Protein AF-A0A2P4QAD2-F1 (afdb_monomer_lite)

Sequence (172 aa):
MASQNNLGSMYRPPPCDVEKNYHGRIFCEVAYTEDLNFLHKKCTNWMLEGYVRYVLGIKIYEKRKGSINQTLTARLYSRVAAPPTGPAATAVTTLSGVFYQEWDFGTVQFGNNLPTGCNALNIIAYQVTIPVSEIFWDPPIGVSIGGYVEQSQAQLQLPPQILLSIYMISNK

Organism: Rhizophagus irregularis (strain DAOM 181602 / DAOM 197198 / MUCL 43194) (NCBI:txid747089)

pLDDT: mean 76.16, std 19.01, range [33.84, 96.88]

Secondary structure (DSSP, 8-state):
---------S-PPPPB-TT-PBPP-EEEEEESSS-HHHHHHHHHHHHHSTT--EEEEEEEPPPPTT-----EEEEEEEE-SSPPSSS-EEE-TTSTTEEEEEEE-SSB-TTT-PBPS--STT-GGGEEEEEHHHHHPPPPTTS-TT---------SSPPPEEEEE-------

Radius of gyration: 19.33 Å; chains: 1; bounding box: 54×48×51 Å

Structure (mmCIF, N/CA/C/O backbone):
data_AF-A0A2P4QAD2-F1
#
_entry.id   AF-A0A2P4QAD2-F1
#
loop_
_atom_site.group_PDB
_atom_site.id
_atom_site.type_symbol
_atom_site.label_atom_id
_atom_site.label_alt_id
_atom_site.label_comp_id
_atom_site.label_asym_id
_atom_site.label_entity_id
_atom_site.label_seq_id
_atom_site.pdbx_PDB_ins_code
_atom_site.Cartn_x
_atom_site.Cartn_y
_atom_site.Cartn_z
_atom_site.occupancy
_atom_site.B_iso_or_equiv
_atom_site.auth_seq_id
_atom_site.auth_comp_id
_atom_site.auth_asym_id
_atom_site.auth_atom_id
_atom_site.pdbx_PDB_model_num
ATOM 1 N N . MET A 1 1 ? 34.846 -34.940 -27.756 1.00 36.34 1 MET A N 1
ATOM 2 C CA . MET A 1 1 ? 35.044 -34.469 -26.369 1.00 36.34 1 MET A CA 1
ATOM 3 C C . MET A 1 1 ? 33.971 -33.440 -26.078 1.00 36.34 1 MET A C 1
ATOM 5 O O . MET A 1 1 ? 33.975 -32.390 -26.704 1.00 36.34 1 MET A O 1
ATOM 9 N N . ALA A 1 2 ? 33.007 -33.783 -25.226 1.00 35.81 2 ALA A N 1
ATOM 10 C CA . ALA A 1 2 ? 31.980 -32.853 -24.770 1.00 35.81 2 ALA A CA 1
ATOM 11 C C . ALA A 1 2 ? 32.582 -31.950 -23.682 1.00 35.81 2 ALA A C 1
ATOM 13 O O . ALA A 1 2 ? 33.112 -32.458 -22.695 1.00 35.81 2 ALA A O 1
ATOM 14 N N . SER A 1 3 ? 32.532 -30.632 -23.879 1.00 36.00 3 SER A N 1
ATOM 15 C CA . SER A 1 3 ? 33.033 -29.641 -22.924 1.00 36.00 3 SER A CA 1
ATOM 16 C C . SER A 1 3 ? 31.857 -28.924 -22.266 1.00 36.00 3 SER A C 1
ATOM 18 O O . SER A 1 3 ? 31.248 -28.037 -22.849 1.00 36.00 3 SER A O 1
ATOM 20 N N . GLN A 1 4 ? 31.562 -29.419 -21.068 1.00 38.62 4 GLN A N 1
ATOM 21 C CA . GLN A 1 4 ? 30.795 -28.903 -19.934 1.00 38.62 4 GLN A CA 1
ATOM 22 C C . GLN A 1 4 ? 29.844 -27.704 -20.114 1.00 38.62 4 GLN A C 1
ATOM 24 O O . GLN A 1 4 ? 30.240 -26.561 -20.330 1.00 38.62 4 GLN A O 1
ATOM 29 N N . ASN A 1 5 ? 28.571 -28.001 -19.843 1.00 40.22 5 ASN A N 1
ATOM 30 C CA . ASN A 1 5 ? 27.505 -27.071 -19.492 1.00 40.22 5 ASN A CA 1
ATOM 31 C C . ASN A 1 5 ? 27.884 -26.263 -18.239 1.00 40.22 5 ASN A C 1
ATOM 33 O O . ASN A 1 5 ? 27.855 -26.795 -17.130 1.00 40.22 5 ASN A O 1
ATOM 37 N N . ASN A 1 6 ? 28.179 -24.973 -18.395 1.00 36.38 6 ASN A N 1
ATOM 38 C CA . ASN A 1 6 ? 28.217 -24.036 -17.275 1.00 36.38 6 ASN A CA 1
ATOM 39 C C . ASN A 1 6 ? 26.799 -23.497 -17.038 1.00 36.38 6 ASN A C 1
ATOM 41 O O . ASN A 1 6 ? 26.410 -22.462 -17.573 1.00 36.38 6 ASN A O 1
ATOM 45 N N . LEU A 1 7 ? 26.014 -24.214 -16.231 1.00 38.81 7 LEU A N 1
ATOM 46 C CA . LEU A 1 7 ? 24.823 -23.665 -15.576 1.00 38.81 7 LEU A CA 1
ATOM 47 C C . LEU A 1 7 ? 25.292 -22.749 -14.436 1.00 38.81 7 LEU A C 1
ATOM 49 O O . LEU A 1 7 ? 25.212 -23.087 -13.257 1.00 38.81 7 LEU A O 1
ATOM 53 N N . GLY A 1 8 ? 25.854 -21.598 -14.804 1.00 35.66 8 GLY A N 1
ATOM 54 C CA . GLY A 1 8 ? 26.121 -20.515 -13.868 1.00 35.66 8 GLY A CA 1
ATOM 55 C C . GLY A 1 8 ? 24.794 -19.915 -13.416 1.00 35.66 8 GLY A C 1
ATOM 56 O O . GLY A 1 8 ? 24.016 -19.463 -14.249 1.00 35.66 8 GLY A O 1
ATOM 57 N N . SER A 1 9 ? 24.543 -19.970 -12.107 1.00 43.59 9 SER A N 1
ATOM 58 C CA . SER A 1 9 ? 23.444 -19.339 -11.364 1.00 43.59 9 SER A CA 1
ATOM 59 C C . SER A 1 9 ? 22.730 -18.209 -12.126 1.00 43.59 9 SER A C 1
ATOM 61 O O . SER A 1 9 ? 23.275 -17.120 -12.308 1.00 43.59 9 SER A O 1
ATOM 63 N N . MET A 1 10 ? 21.488 -18.473 -12.543 1.00 44.00 10 MET A N 1
ATOM 64 C CA . MET A 1 10 ? 20.565 -17.547 -13.213 1.00 44.00 10 MET A CA 1
ATOM 65 C C . MET A 1 10 ? 20.011 -16.491 -12.233 1.00 44.00 10 MET A C 1
ATOM 67 O O . MET A 1 10 ? 18.816 -16.230 -12.187 1.00 44.00 10 MET A O 1
ATOM 71 N N . TYR A 1 11 ? 20.868 -15.898 -11.407 1.00 43.19 11 TYR A N 1
ATOM 72 C CA . TYR A 1 11 ? 20.527 -14.769 -10.550 1.00 43.19 11 TYR A CA 1
ATOM 73 C C . TYR A 1 11 ? 21.516 -13.655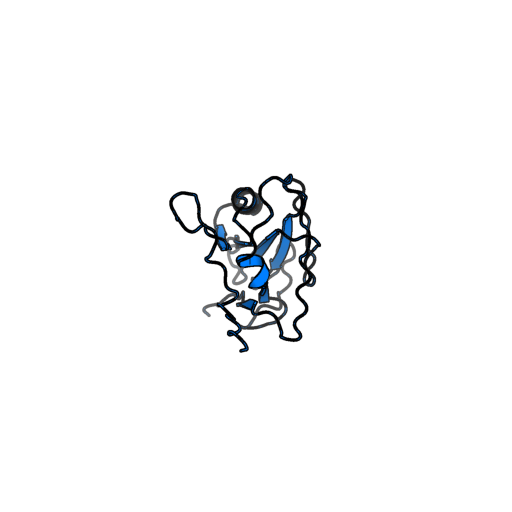 -10.856 1.00 43.19 11 TYR A C 1
ATOM 75 O O . TYR A 1 11 ? 22.648 -13.644 -10.370 1.00 43.19 11 TYR A O 1
ATOM 83 N N . ARG A 1 12 ? 21.104 -12.729 -11.727 1.00 50.19 12 ARG A N 1
ATOM 84 C CA . ARG A 1 12 ? 21.854 -11.494 -11.962 1.00 50.19 12 ARG A CA 1
ATOM 85 C C . ARG A 1 12 ? 21.967 -10.754 -10.618 1.00 50.19 12 ARG A C 1
ATOM 87 O O . ARG A 1 12 ? 20.980 -10.738 -9.878 1.00 50.19 12 ARG A O 1
ATOM 94 N N . PRO A 1 13 ? 23.127 -10.166 -10.276 1.00 56.78 13 PRO A N 1
ATOM 95 C CA . PRO A 1 13 ? 23.236 -9.323 -9.091 1.00 56.78 13 PRO A CA 1
ATOM 96 C C . PRO A 1 13 ? 22.132 -8.258 -9.095 1.00 56.78 13 PRO A C 1
ATOM 98 O O . PRO A 1 13 ? 21.794 -7.768 -10.179 1.00 56.78 13 PRO A O 1
ATOM 101 N N . PRO A 1 14 ? 21.560 -7.906 -7.927 1.00 57.94 14 PRO A N 1
ATOM 102 C CA . PRO A 1 14 ? 20.539 -6.879 -7.861 1.00 57.94 14 PRO A CA 1
ATOM 103 C C . PRO A 1 14 ? 21.072 -5.598 -8.504 1.00 57.94 14 PRO A C 1
ATOM 105 O O . PRO A 1 14 ? 22.250 -5.266 -8.325 1.00 57.94 14 PRO A O 1
ATOM 108 N N . PRO A 1 15 ? 20.243 -4.884 -9.271 1.00 63.50 15 PRO A N 1
ATOM 109 C CA . PRO A 1 15 ? 20.765 -3.829 -10.112 1.00 63.50 15 PRO A CA 1
ATOM 110 C C . PRO A 1 15 ? 21.241 -2.665 -9.255 1.00 63.50 15 PRO A C 1
ATOM 112 O O . PRO A 1 15 ? 20.573 -2.265 -8.291 1.00 63.50 15 PRO A O 1
ATOM 115 N N . CYS A 1 16 ? 22.414 -2.166 -9.613 1.00 61.81 16 CYS A N 1
ATOM 116 C CA . CYS A 1 16 ? 23.157 -1.145 -8.901 1.00 61.81 16 CYS A CA 1
ATOM 117 C C . CYS A 1 16 ? 23.519 -0.005 -9.850 1.00 61.81 16 CYS A C 1
ATOM 119 O O . CYS A 1 16 ? 23.506 -0.178 -11.073 1.00 61.81 16 CYS A O 1
ATOM 121 N N . ASP A 1 17 ? 23.826 1.155 -9.282 1.00 66.19 17 ASP A N 1
ATOM 122 C CA . ASP A 1 17 ? 24.370 2.265 -10.054 1.00 66.19 17 ASP A CA 1
ATOM 123 C C . ASP A 1 17 ? 25.806 1.968 -10.528 1.00 66.19 17 ASP A C 1
ATOM 125 O O . ASP A 1 17 ? 26.397 0.916 -10.260 1.00 66.19 17 ASP A O 1
ATOM 129 N N . VAL A 1 18 ? 26.386 2.923 -11.253 1.00 67.19 18 VAL A N 1
ATOM 130 C CA . VAL A 1 18 ? 27.760 2.834 -11.771 1.00 67.19 18 VAL A CA 1
ATOM 131 C C . VAL A 1 18 ? 28.820 2.690 -10.669 1.00 67.19 18 VAL A C 1
ATOM 133 O O . VAL A 1 18 ? 29.920 2.213 -10.942 1.00 67.19 18 VAL A O 1
ATOM 136 N N . GLU A 1 19 ? 28.485 3.048 -9.428 1.00 73.12 19 GLU A N 1
ATOM 137 C CA . GLU A 1 19 ? 29.341 2.949 -8.242 1.00 73.12 19 GLU A CA 1
ATOM 138 C C . GLU A 1 19 ? 29.107 1.651 -7.448 1.00 73.12 19 GLU A C 1
ATOM 140 O O . GLU A 1 19 ? 29.795 1.398 -6.460 1.00 73.12 19 GLU A O 1
ATOM 145 N N . LYS A 1 20 ? 28.208 0.777 -7.925 1.00 66.62 20 LYS A N 1
ATOM 146 C CA . LYS A 1 20 ? 27.778 -0.478 -7.287 1.00 66.62 20 LYS A CA 1
ATOM 147 C C . LYS A 1 20 ? 26.953 -0.290 -6.012 1.00 66.62 20 LYS A C 1
ATOM 149 O O . LYS A 1 20 ? 26.875 -1.210 -5.194 1.00 66.62 20 LYS A O 1
ATOM 154 N N . ASN A 1 21 ? 26.276 0.842 -5.855 1.00 70.00 21 ASN A N 1
ATOM 155 C CA . ASN A 1 21 ? 25.290 1.002 -4.795 1.00 70.00 21 ASN A CA 1
ATOM 156 C C . ASN A 1 21 ? 23.993 0.296 -5.200 1.00 70.00 21 ASN A C 1
ATOM 158 O O . ASN A 1 21 ? 23.406 0.571 -6.248 1.00 70.00 21 ASN A O 1
ATOM 162 N N . TYR A 1 22 ? 23.536 -0.643 -4.374 1.00 70.31 22 TYR A N 1
ATOM 163 C CA . TYR A 1 22 ? 22.284 -1.354 -4.618 1.00 70.31 22 TYR A CA 1
ATOM 164 C C . TYR A 1 22 ? 21.083 -0.426 -4.418 1.00 70.31 22 TYR A C 1
ATOM 166 O O . TYR A 1 22 ? 20.952 0.221 -3.379 1.00 70.31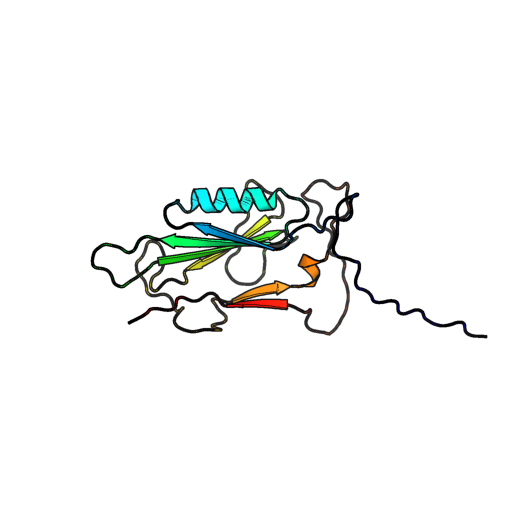 22 TYR A O 1
ATOM 174 N N . HIS A 1 23 ? 20.165 -0.405 -5.385 1.00 76.19 23 HIS A N 1
ATOM 175 C CA . HIS A 1 23 ? 18.939 0.383 -5.272 1.00 76.19 23 HIS A CA 1
ATOM 176 C C . HIS A 1 23 ? 17.859 -0.361 -4.484 1.00 76.19 23 HIS A C 1
ATOM 178 O O . HIS A 1 23 ? 17.588 -1.540 -4.735 1.00 76.19 23 HIS A O 1
ATOM 184 N N . GLY A 1 24 ? 17.180 0.360 -3.588 1.00 81.56 24 GLY A N 1
ATOM 185 C CA . GLY A 1 24 ? 15.957 -0.126 -2.956 1.00 81.56 24 GLY A CA 1
ATOM 186 C C . GLY A 1 24 ? 14.872 -0.414 -3.999 1.00 81.56 24 GLY A C 1
ATOM 187 O O . GLY A 1 24 ? 14.696 0.341 -4.955 1.00 81.56 24 GLY A O 1
ATOM 188 N N . ARG A 1 25 ? 14.149 -1.525 -3.824 1.00 84.69 25 ARG A N 1
ATOM 189 C CA . ARG A 1 25 ? 13.092 -1.982 -4.753 1.00 84.69 25 ARG A CA 1
ATOM 190 C C . ARG A 1 25 ? 11.700 -1.950 -4.148 1.00 84.69 25 ARG A C 1
ATOM 192 O O . ARG A 1 25 ? 10.720 -1.764 -4.869 1.00 84.69 25 ARG A O 1
ATOM 199 N N . ILE A 1 26 ? 11.638 -2.141 -2.835 1.00 89.69 26 ILE A N 1
ATOM 200 C CA . ILE A 1 26 ? 10.416 -2.163 -2.045 1.00 89.69 26 ILE A CA 1
ATOM 201 C C . ILE A 1 26 ? 10.573 -1.130 -0.940 1.00 89.69 26 ILE A C 1
ATOM 203 O O . ILE A 1 26 ? 11.548 -1.178 -0.191 1.00 89.69 26 ILE A O 1
ATOM 207 N N . PHE A 1 27 ? 9.608 -0.227 -0.838 1.00 93.00 27 PHE A N 1
ATOM 208 C CA . PHE A 1 27 ? 9.552 0.778 0.217 1.00 93.00 27 PHE A CA 1
ATOM 209 C C . PHE A 1 27 ? 8.256 0.643 1.008 1.00 93.00 27 PHE A C 1
ATOM 211 O O . PHE A 1 27 ? 7.254 0.133 0.508 1.00 93.00 27 PHE A O 1
ATOM 218 N N . CYS A 1 28 ? 8.280 1.110 2.251 1.00 94.94 28 CYS A N 1
ATOM 219 C CA . CYS A 1 28 ? 7.101 1.213 3.095 1.00 94.94 28 CYS A CA 1
ATOM 220 C C . CYS A 1 28 ? 7.007 2.645 3.616 1.00 94.94 28 CYS A C 1
ATOM 222 O O . CYS A 1 28 ? 7.978 3.171 4.154 1.00 94.94 28 CYS A O 1
ATOM 224 N N . GLU A 1 29 ? 5.847 3.265 3.448 1.00 96.88 29 GLU A N 1
ATOM 225 C CA . GLU A 1 29 ? 5.547 4.603 3.945 1.00 96.88 29 GLU A CA 1
ATOM 226 C C . GLU A 1 29 ? 4.365 4.519 4.897 1.00 96.88 29 GLU A C 1
ATOM 228 O O . GLU A 1 29 ? 3.374 3.847 4.615 1.00 96.88 29 GLU A O 1
ATOM 233 N N . VAL A 1 30 ? 4.450 5.226 6.019 1.00 95.25 30 VAL A N 1
ATOM 234 C CA . VAL A 1 30 ? 3.384 5.259 7.020 1.00 95.25 30 VAL A CA 1
ATOM 235 C C . VAL A 1 30 ? 2.990 6.708 7.265 1.00 95.25 30 VAL A C 1
ATOM 237 O O . VAL A 1 30 ? 3.848 7.554 7.500 1.00 95.25 30 VAL A O 1
ATOM 240 N N . ALA A 1 31 ? 1.690 6.989 7.216 1.00 95.06 31 ALA A N 1
ATOM 241 C CA . ALA A 1 31 ? 1.110 8.282 7.561 1.00 95.06 31 ALA A CA 1
ATOM 242 C C . ALA A 1 31 ? 0.140 8.111 8.731 1.00 95.06 31 ALA A C 1
ATOM 244 O O . ALA A 1 31 ? -0.719 7.226 8.702 1.00 95.06 31 ALA A O 1
ATOM 245 N N . TYR A 1 32 ? 0.242 8.972 9.744 1.00 91.06 32 TYR A N 1
ATOM 246 C CA . TYR A 1 32 ? -0.656 8.942 10.906 1.00 91.06 32 TYR A CA 1
ATOM 247 C C . TYR A 1 32 ? -1.451 10.234 11.037 1.00 91.06 32 TYR A C 1
ATOM 249 O O . TYR A 1 32 ? -2.680 10.200 11.036 1.00 91.06 32 TYR A O 1
ATOM 257 N N . THR A 1 33 ? -0.777 11.377 11.070 1.00 87.44 33 THR A N 1
ATOM 258 C CA . THR A 1 33 ? -1.432 12.689 11.153 1.00 87.44 33 THR A CA 1
ATOM 259 C C . THR A 1 33 ? -1.775 13.222 9.768 1.00 87.44 33 THR A C 1
ATOM 261 O O . THR A 1 33 ? -2.798 13.872 9.577 1.00 87.44 33 THR A O 1
ATOM 264 N N . GLU A 1 34 ? -0.958 12.894 8.773 1.00 92.94 34 GLU A N 1
ATOM 265 C CA . GLU A 1 34 ? -1.090 13.383 7.410 1.00 92.94 34 GLU A CA 1
ATOM 266 C C . GLU A 1 34 ? -2.232 12.690 6.674 1.00 92.94 34 GLU A C 1
ATOM 268 O O . GLU A 1 34 ? -2.525 11.519 6.914 1.00 92.94 34 GLU A O 1
ATOM 273 N N . ASP A 1 35 ? -2.890 13.393 5.757 1.00 91.69 35 ASP A N 1
ATOM 274 C CA . ASP A 1 35 ? -4.010 12.826 5.014 1.00 91.69 35 ASP A CA 1
ATOM 275 C C . ASP A 1 35 ? -3.581 11.754 3.988 1.00 91.69 35 ASP A C 1
ATOM 277 O O . ASP A 1 35 ? -2.402 11.518 3.701 1.00 91.69 35 ASP A O 1
ATOM 281 N N . LEU A 1 36 ? -4.577 11.073 3.418 1.00 92.62 36 LEU A N 1
ATOM 282 C CA . LEU A 1 36 ? -4.352 10.016 2.434 1.00 92.62 36 LEU A CA 1
ATOM 283 C C . LEU A 1 36 ? -3.731 10.546 1.126 1.00 92.62 36 LEU A C 1
ATOM 285 O O . LEU A 1 36 ? -3.020 9.807 0.446 1.00 92.62 36 LEU A O 1
ATOM 289 N N . ASN A 1 37 ? -3.954 11.819 0.782 1.00 94.31 37 ASN A N 1
ATOM 290 C CA . ASN A 1 37 ? -3.377 12.442 -0.411 1.00 94.31 37 ASN A CA 1
ATOM 291 C C . ASN A 1 37 ? -1.882 12.715 -0.231 1.00 94.31 37 ASN A C 1
ATOM 293 O O . ASN A 1 37 ? -1.111 12.567 -1.178 1.00 94.31 37 ASN A O 1
ATOM 297 N N . PHE A 1 38 ? -1.453 13.087 0.973 1.00 95.62 38 PHE A N 1
ATOM 298 C CA . PHE A 1 38 ? -0.048 13.237 1.322 1.00 95.62 38 PHE A CA 1
ATOM 299 C C . PHE A 1 38 ? 0.689 11.900 1.221 1.00 95.62 38 PHE A C 1
ATOM 301 O O . PHE A 1 38 ? 1.722 11.819 0.553 1.00 95.62 38 PHE A O 1
ATOM 308 N N . LEU A 1 39 ? 0.123 10.838 1.808 1.00 96.31 39 LEU A N 1
ATOM 309 C CA . LEU A 1 39 ? 0.671 9.488 1.676 1.00 96.31 39 LEU A CA 1
ATOM 310 C C . LEU A 1 39 ? 0.738 9.063 0.205 1.00 96.31 39 LEU A C 1
ATOM 312 O O . LEU A 1 39 ? 1.772 8.577 -0.246 1.00 96.31 39 LEU A O 1
ATOM 316 N N . HIS A 1 40 ? -0.334 9.300 -0.557 1.00 95.56 40 HIS A N 1
ATOM 317 C CA . HIS A 1 40 ? -0.365 9.015 -1.988 1.00 95.56 40 HIS A CA 1
ATOM 318 C C . HIS A 1 40 ? 0.778 9.710 -2.731 1.00 95.56 40 HIS A C 1
ATOM 320 O O . HIS A 1 40 ? 1.525 9.036 -3.433 1.00 95.56 40 HIS A O 1
ATOM 326 N N . LYS A 1 41 ? 0.982 11.016 -2.508 1.00 95.81 41 LYS A N 1
ATOM 327 C CA . LYS A 1 41 ? 2.078 11.781 -3.122 1.00 95.81 41 LYS A CA 1
ATOM 328 C C . LYS A 1 41 ? 3.453 11.207 -2.784 1.00 95.81 41 LYS A C 1
ATOM 330 O O . LYS A 1 41 ? 4.277 11.055 -3.681 1.00 95.81 41 LYS A O 1
ATOM 335 N N . LYS A 1 42 ? 3.705 10.859 -1.518 1.00 95.38 42 LYS A N 1
ATOM 336 C CA . LYS A 1 42 ? 4.965 10.216 -1.110 1.00 95.38 42 LYS A CA 1
ATOM 337 C C . LYS A 1 42 ? 5.189 8.900 -1.849 1.00 95.38 42 LYS A C 1
ATOM 339 O O . LYS A 1 42 ? 6.251 8.700 -2.432 1.00 95.38 42 LYS A O 1
ATOM 344 N N . CYS A 1 43 ? 4.183 8.029 -1.871 1.00 96.06 43 CYS A N 1
ATOM 345 C CA . CYS A 1 43 ? 4.294 6.751 -2.561 1.00 96.06 43 CYS A CA 1
ATOM 346 C C . CYS A 1 43 ? 4.500 6.933 -4.070 1.00 96.06 43 CYS A C 1
ATOM 348 O O . CYS A 1 43 ? 5.354 6.268 -4.645 1.00 96.06 43 CYS A O 1
ATOM 350 N N . THR A 1 44 ? 3.790 7.861 -4.718 1.00 94.44 44 THR A N 1
ATOM 351 C CA . THR A 1 44 ? 3.991 8.135 -6.148 1.00 94.44 44 THR A CA 1
ATOM 352 C C . THR A 1 44 ? 5.352 8.759 -6.442 1.00 94.44 44 THR A C 1
ATOM 354 O O . THR A 1 44 ? 5.918 8.472 -7.491 1.00 94.44 44 THR A O 1
ATOM 357 N N . ASN A 1 45 ? 5.908 9.558 -5.524 1.00 93.81 45 ASN A N 1
ATOM 358 C CA . ASN A 1 45 ? 7.257 10.101 -5.674 1.00 93.81 45 ASN A CA 1
ATOM 359 C C . ASN A 1 45 ? 8.303 8.986 -5.667 1.00 93.81 45 ASN A C 1
ATOM 361 O O . ASN A 1 45 ? 9.169 8.976 -6.530 1.00 93.81 45 ASN A O 1
ATOM 365 N N . TRP A 1 46 ? 8.176 7.997 -4.777 1.00 92.50 46 TRP A N 1
ATOM 366 C CA . TRP A 1 46 ? 9.019 6.801 -4.842 1.00 92.50 46 TRP A CA 1
ATOM 367 C C . TRP A 1 46 ? 8.865 6.058 -6.168 1.00 92.50 46 TRP A C 1
ATOM 369 O O . TRP A 1 46 ? 9.852 5.617 -6.741 1.00 92.50 46 TRP A O 1
ATOM 379 N N . MET A 1 47 ? 7.646 5.961 -6.701 1.00 88.12 47 MET A N 1
ATOM 380 C CA . MET A 1 47 ? 7.412 5.300 -7.988 1.00 88.12 47 MET A CA 1
ATOM 381 C C . MET A 1 47 ? 8.012 6.049 -9.190 1.00 88.12 47 MET A C 1
ATOM 383 O O . MET A 1 47 ? 8.094 5.447 -10.260 1.00 88.12 47 MET A O 1
ATOM 387 N N . LEU A 1 48 ? 8.437 7.315 -9.063 1.00 87.06 48 LEU A N 1
ATOM 388 C CA . LEU A 1 48 ? 9.197 8.010 -10.116 1.00 87.06 48 LEU A CA 1
ATOM 389 C C . LEU A 1 48 ? 10.602 7.426 -10.294 1.00 87.06 48 LEU A C 1
ATOM 391 O O . LEU A 1 48 ? 11.142 7.468 -11.399 1.00 87.06 48 LEU A O 1
ATOM 395 N N . GLU A 1 49 ? 11.167 6.844 -9.238 1.00 84.12 49 GLU A N 1
ATOM 396 C CA . GLU A 1 49 ? 12.468 6.195 -9.295 1.00 84.12 49 GLU A CA 1
ATOM 397 C C . GLU A 1 49 ? 12.378 4.923 -10.144 1.00 84.12 49 GLU A C 1
ATOM 399 O O . GLU A 1 49 ? 11.641 3.985 -9.829 1.00 84.12 49 GLU A O 1
ATOM 404 N N . GLY A 1 50 ? 13.159 4.855 -11.227 1.00 76.06 50 GLY A N 1
ATOM 405 C CA . GLY A 1 50 ? 13.089 3.754 -12.202 1.00 76.06 50 GLY A CA 1
ATOM 406 C C . GLY A 1 50 ? 13.402 2.369 -11.620 1.00 76.06 50 GLY A C 1
ATOM 407 O O . GLY A 1 50 ? 13.032 1.340 -12.197 1.00 76.06 50 GLY A O 1
ATOM 408 N N . TYR A 1 51 ? 14.052 2.336 -10.457 1.00 78.94 51 TYR A N 1
ATOM 409 C CA . TYR A 1 51 ? 14.413 1.114 -9.751 1.00 78.94 51 TYR A CA 1
ATOM 410 C C . TYR A 1 51 ? 13.342 0.641 -8.768 1.00 78.94 51 TYR A C 1
ATOM 412 O O . TYR A 1 51 ? 13.289 -0.554 -8.474 1.00 78.94 51 TYR A O 1
ATOM 420 N N . VAL A 1 52 ? 12.458 1.527 -8.305 1.00 85.56 52 VAL A N 1
ATOM 421 C CA . VAL A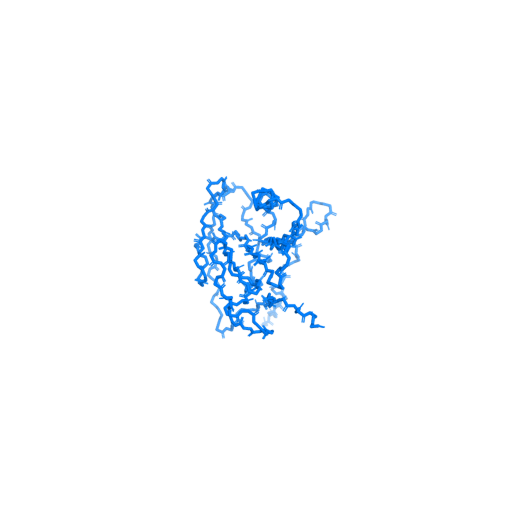 1 52 ? 11.382 1.167 -7.382 1.00 85.56 52 VAL A CA 1
ATOM 422 C C . VAL A 1 52 ? 10.337 0.334 -8.118 1.00 85.56 52 VAL A C 1
ATOM 424 O O . VAL A 1 52 ? 9.925 0.637 -9.241 1.00 85.56 52 VAL A O 1
ATOM 427 N N . ARG A 1 53 ? 9.930 -0.766 -7.485 1.00 87.06 53 ARG A N 1
ATOM 428 C CA . ARG A 1 53 ? 8.944 -1.709 -8.024 1.00 87.06 53 ARG A CA 1
ATOM 429 C C . ARG A 1 53 ? 7.663 -1.705 -7.219 1.00 87.06 53 ARG A C 1
ATOM 431 O O . ARG A 1 53 ? 6.589 -1.719 -7.814 1.00 87.06 53 ARG A O 1
ATOM 438 N N . TYR A 1 54 ? 7.795 -1.649 -5.896 1.00 91.12 54 TYR A N 1
ATOM 439 C CA . TYR A 1 54 ? 6.670 -1.691 -4.975 1.00 91.12 54 TYR A CA 1
ATOM 440 C C . TYR A 1 54 ? 6.815 -0.645 -3.874 1.00 91.12 54 TYR A C 1
ATOM 442 O O . TYR A 1 54 ? 7.899 -0.452 -3.321 1.00 91.12 54 TYR A O 1
ATOM 450 N N . VAL A 1 55 ? 5.707 -0.009 -3.505 1.00 95.06 55 VAL A N 1
ATOM 451 C CA . VAL A 1 55 ? 5.632 0.850 -2.319 1.00 95.06 55 VAL A CA 1
ATOM 452 C C . VAL A 1 55 ? 4.376 0.489 -1.544 1.00 95.06 55 VAL A C 1
ATOM 454 O O . VAL A 1 55 ? 3.272 0.603 -2.071 1.00 95.06 55 VAL A O 1
ATOM 457 N N . LEU A 1 56 ? 4.531 0.060 -0.296 1.00 95.75 56 LEU A N 1
ATOM 458 C CA . LEU A 1 56 ? 3.417 -0.166 0.617 1.00 95.75 56 LEU A CA 1
ATOM 459 C C . LEU A 1 56 ? 3.162 1.113 1.420 1.00 95.75 56 LEU A C 1
ATOM 461 O O . LEU A 1 56 ? 3.936 1.464 2.302 1.00 95.75 56 LEU A O 1
ATOM 465 N N . GLY A 1 57 ? 2.085 1.823 1.112 1.00 96.75 57 GLY A N 1
ATOM 466 C CA . GLY A 1 57 ? 1.610 2.954 1.900 1.00 96.75 57 GLY A CA 1
ATOM 467 C C . GLY A 1 57 ? 0.611 2.496 2.957 1.00 96.75 57 GLY A C 1
ATOM 468 O O . GLY A 1 57 ? -0.369 1.841 2.622 1.00 96.75 57 GLY A O 1
ATOM 469 N N . ILE A 1 58 ? 0.810 2.873 4.216 1.00 95.69 58 ILE A N 1
ATOM 470 C CA . ILE A 1 58 ? -0.108 2.593 5.322 1.00 95.69 58 ILE A CA 1
ATOM 471 C C . ILE A 1 58 ? -0.609 3.912 5.900 1.00 95.69 58 ILE A C 1
ATOM 473 O O . ILE A 1 58 ? 0.159 4.714 6.426 1.00 95.69 58 ILE A O 1
ATOM 477 N N . LYS A 1 59 ? -1.920 4.124 5.843 1.00 95.38 59 LYS A N 1
ATOM 478 C CA . LYS A 1 59 ? -2.600 5.227 6.508 1.00 95.38 59 LYS A CA 1
ATOM 479 C C . LYS A 1 59 ? -3.246 4.730 7.794 1.00 95.38 59 LYS A C 1
ATOM 481 O O . LYS A 1 59 ? -4.163 3.911 7.774 1.00 95.3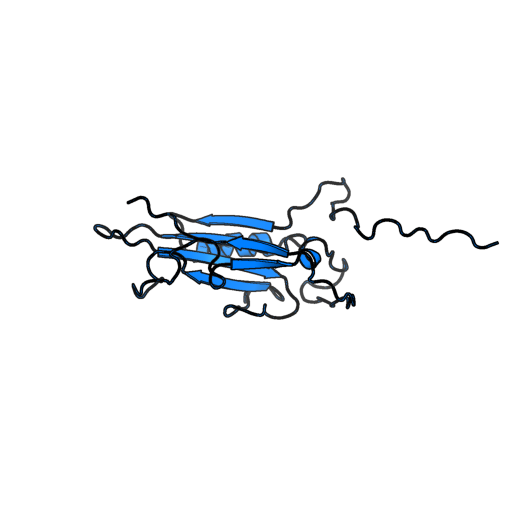8 59 LYS A O 1
ATOM 486 N N . ILE A 1 60 ? -2.795 5.280 8.912 1.00 93.31 60 ILE A N 1
ATOM 487 C CA . ILE A 1 60 ? -3.423 5.115 10.218 1.00 93.31 60 ILE A CA 1
ATOM 488 C C . ILE A 1 60 ? -4.266 6.366 10.460 1.00 93.31 60 ILE A C 1
ATOM 490 O O . ILE A 1 60 ? -3.755 7.485 10.404 1.00 93.31 60 ILE A O 1
ATOM 494 N N . TYR A 1 61 ? -5.566 6.195 10.685 1.00 91.06 61 TYR A N 1
ATOM 495 C CA . TYR A 1 61 ? -6.447 7.310 11.017 1.00 91.06 61 TYR A CA 1
ATOM 496 C C . TYR A 1 61 ? -6.498 7.506 12.528 1.00 91.06 61 TYR A C 1
ATOM 498 O O . TYR A 1 61 ? -6.397 6.547 13.303 1.00 91.06 61 TYR A O 1
ATOM 506 N N . GLU A 1 62 ? -6.687 8.754 12.947 1.00 88.31 62 GLU A N 1
ATOM 507 C CA . GLU A 1 62 ? -6.971 9.054 14.342 1.00 88.31 62 GLU A CA 1
ATOM 508 C C . GLU A 1 62 ? -8.227 8.304 14.793 1.00 88.31 62 GLU A C 1
ATOM 510 O O . GLU A 1 62 ? -9.233 8.214 14.078 1.00 88.31 62 GLU A O 1
ATOM 515 N N . LYS A 1 63 ? -8.173 7.757 16.008 1.00 84.12 63 LYS A N 1
ATOM 516 C CA . LYS A 1 63 ? -9.357 7.162 16.621 1.00 84.12 63 LYS A CA 1
ATOM 517 C C . LYS A 1 63 ? -10.371 8.266 16.884 1.00 84.12 63 LYS A C 1
ATOM 519 O O . LYS A 1 63 ? -10.044 9.302 17.462 1.00 84.12 63 LYS A O 1
ATOM 524 N N . ARG A 1 64 ? -11.628 8.029 16.513 1.00 77.81 64 ARG A N 1
ATOM 525 C CA . ARG A 1 64 ? -12.704 8.952 16.883 1.00 77.81 64 ARG A CA 1
ATOM 526 C C . ARG A 1 64 ? -12.849 8.979 18.399 1.00 77.81 64 ARG A C 1
ATOM 528 O O . ARG A 1 64 ? -12.761 7.944 19.061 1.00 77.81 64 ARG A O 1
ATOM 535 N N . LYS A 1 65 ? -13.109 10.163 18.950 1.00 79.38 65 LYS A N 1
ATOM 536 C CA . LYS A 1 65 ? -13.308 10.341 20.390 1.00 79.38 65 LYS A CA 1
ATOM 537 C C . LYS A 1 65 ? -14.426 9.416 20.888 1.00 79.38 65 LYS A C 1
ATOM 539 O O . LYS A 1 65 ? -15.531 9.447 20.358 1.00 79.38 65 LYS A O 1
ATOM 544 N N . GLY A 1 66 ? -14.122 8.592 21.892 1.00 78.94 66 GLY A N 1
ATOM 545 C CA . GLY A 1 66 ? -15.068 7.631 22.473 1.00 78.94 66 GLY A CA 1
ATOM 546 C C . GLY A 1 66 ? -15.295 6.354 21.653 1.00 78.94 66 GLY A C 1
ATOM 547 O O . GLY A 1 66 ? -16.136 5.546 22.028 1.00 78.94 66 GLY A O 1
ATOM 548 N N . SER A 1 67 ? -14.560 6.148 20.556 1.00 81.88 67 SER A N 1
ATOM 549 C CA . SER A 1 67 ? -14.632 4.932 19.744 1.00 81.88 67 SER A CA 1
ATOM 550 C C . SER A 1 67 ? -13.469 3.997 20.059 1.00 81.88 67 SER A C 1
ATOM 552 O O . SER A 1 67 ? -12.309 4.409 20.044 1.00 81.88 67 SER A O 1
ATOM 554 N N . ILE A 1 68 ? -13.772 2.714 20.260 1.00 80.62 68 ILE A N 1
ATOM 555 C CA . ILE A 1 68 ? -12.755 1.651 20.251 1.00 80.62 68 ILE A CA 1
ATOM 556 C C . ILE A 1 68 ? -12.331 1.286 18.823 1.00 80.62 68 ILE A C 1
ATOM 558 O O . ILE A 1 68 ? -11.241 0.754 18.621 1.00 80.62 68 ILE A O 1
ATOM 562 N N . ASN A 1 69 ? -13.170 1.615 17.835 1.00 85.38 69 ASN A N 1
ATOM 563 C CA . ASN A 1 69 ? -12.899 1.333 16.436 1.00 85.38 69 ASN A CA 1
ATOM 564 C C . ASN A 1 69 ? -11.818 2.265 15.895 1.00 85.38 69 ASN A C 1
ATOM 566 O O . ASN A 1 69 ? -11.855 3.482 16.106 1.00 85.38 69 ASN A O 1
ATOM 570 N N . GLN A 1 70 ? -10.907 1.676 15.137 1.00 87.38 70 GLN A N 1
ATOM 571 C CA . GLN A 1 70 ? -9.848 2.338 14.401 1.00 87.38 70 GLN A CA 1
ATOM 572 C C . GLN A 1 70 ? -9.958 1.981 12.917 1.00 87.38 70 GLN A C 1
ATOM 574 O O . GLN A 1 70 ? -10.153 0.815 12.563 1.00 87.38 70 GLN A O 1
ATOM 579 N N . THR A 1 71 ? -9.825 2.987 12.059 1.00 90.81 71 THR A N 1
ATOM 580 C CA . THR A 1 71 ? -9.711 2.813 10.609 1.00 90.81 71 THR A CA 1
ATOM 581 C C . THR A 1 71 ? -8.234 2.810 10.242 1.00 90.81 71 THR A C 1
ATOM 583 O O . THR A 1 71 ? -7.466 3.647 10.726 1.00 90.81 71 THR A O 1
ATOM 586 N N . LEU A 1 72 ? -7.829 1.855 9.412 1.00 92.75 72 LEU A N 1
ATOM 587 C CA . LEU A 1 72 ? -6.511 1.807 8.796 1.00 92.75 72 LEU A CA 1
ATOM 588 C C . LEU A 1 72 ? -6.696 1.385 7.344 1.00 92.75 72 LEU A C 1
ATOM 590 O O . LEU A 1 72 ? -7.480 0.471 7.075 1.00 92.75 72 LEU A O 1
ATOM 594 N N . THR A 1 73 ? -5.946 2.019 6.453 1.00 93.62 73 THR A N 1
ATOM 595 C CA . THR A 1 73 ? -5.977 1.742 5.017 1.00 93.62 73 THR A CA 1
ATOM 596 C C . THR A 1 73 ? -4.561 1.465 4.534 1.00 93.62 73 THR A C 1
ATOM 598 O O . THR A 1 73 ? -3.631 2.187 4.886 1.00 93.62 73 THR A O 1
ATOM 601 N N . ALA A 1 74 ? -4.376 0.419 3.740 1.00 94.44 74 ALA A N 1
ATOM 602 C CA . ALA A 1 74 ? -3.125 0.117 3.061 1.00 94.44 74 ALA A CA 1
ATOM 603 C C . ALA A 1 74 ? -3.297 0.294 1.554 1.00 94.44 74 ALA A C 1
ATOM 605 O O . ALA A 1 74 ? -4.334 -0.065 1.004 1.00 94.44 74 ALA A O 1
ATOM 606 N N . ARG A 1 75 ? -2.267 0.811 0.887 1.00 94.81 75 ARG A N 1
ATOM 607 C CA . ARG A 1 75 ? -2.164 0.882 -0.569 1.00 94.81 75 ARG A CA 1
ATOM 608 C C . ARG A 1 75 ? -0.854 0.270 -1.025 1.00 94.81 75 ARG A C 1
ATOM 610 O O . ARG A 1 75 ? 0.204 0.733 -0.611 1.00 94.81 75 ARG A O 1
ATOM 617 N N . LEU A 1 76 ? -0.912 -0.724 -1.901 1.00 94.25 76 LEU A N 1
ATOM 618 C CA . LEU A 1 76 ? 0.276 -1.247 -2.569 1.00 94.25 76 LEU A CA 1
ATOM 619 C C . LEU A 1 76 ? 0.375 -0.614 -3.946 1.00 94.25 76 LEU A C 1
ATOM 621 O O . LEU A 1 76 ? -0.420 -0.943 -4.819 1.00 94.25 76 LEU A O 1
ATOM 625 N N . TYR A 1 77 ? 1.357 0.254 -4.138 1.00 93.94 77 TYR A N 1
ATOM 626 C CA . TYR A 1 77 ? 1.717 0.781 -5.446 1.00 93.94 77 TYR A CA 1
ATOM 627 C C . TYR A 1 77 ? 2.668 -0.198 -6.113 1.00 93.94 77 TYR A C 1
ATOM 629 O O . TYR A 1 77 ? 3.615 -0.666 -5.482 1.00 93.94 77 TYR A O 1
ATOM 637 N N . SER A 1 78 ? 2.415 -0.504 -7.377 1.00 90.44 78 SER A N 1
ATOM 638 C CA . SER A 1 78 ? 3.217 -1.432 -8.162 1.00 90.44 78 SER A CA 1
ATOM 639 C C . SER A 1 78 ? 3.373 -0.921 -9.583 1.00 90.44 78 SER A C 1
ATOM 641 O O . SER A 1 78 ? 2.488 -0.246 -10.120 1.00 90.44 78 SER A O 1
ATOM 643 N N . ARG A 1 79 ? 4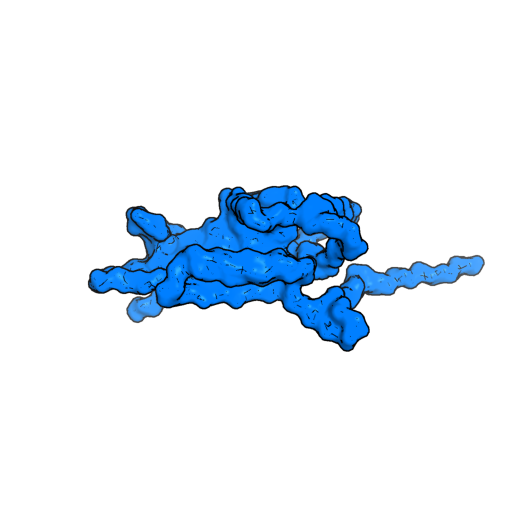.523 -1.222 -10.180 1.00 83.00 79 ARG A N 1
ATOM 644 C CA . ARG A 1 79 ? 4.800 -0.923 -11.579 1.00 83.00 79 ARG A CA 1
ATOM 645 C C . ARG A 1 79 ? 4.693 -2.213 -12.382 1.00 83.00 79 ARG A C 1
ATOM 647 O O . ARG A 1 79 ? 5.553 -3.074 -12.248 1.00 83.00 79 ARG A O 1
ATOM 654 N N . VAL A 1 80 ? 3.625 -2.349 -13.161 1.00 73.88 80 VAL A N 1
ATOM 655 C CA . VAL A 1 80 ? 3.250 -3.598 -13.843 1.00 73.88 80 VAL A CA 1
ATOM 656 C C . VAL A 1 80 ? 2.666 -3.305 -15.227 1.00 73.88 80 VAL A C 1
ATOM 658 O O . VAL A 1 80 ? 2.067 -2.251 -15.445 1.00 73.88 80 VAL A O 1
ATOM 661 N N . ALA A 1 81 ? 2.840 -4.238 -16.168 1.00 63.69 81 ALA A N 1
ATOM 662 C CA . ALA A 1 81 ? 2.373 -4.097 -17.552 1.00 63.69 81 ALA A CA 1
ATOM 663 C C . ALA A 1 81 ? 0.838 -4.117 -17.679 1.00 63.69 81 ALA A C 1
ATOM 665 O O . ALA A 1 81 ? 0.273 -3.493 -18.576 1.00 63.69 81 ALA A O 1
ATOM 666 N N . ALA A 1 82 ? 0.168 -4.810 -16.758 1.00 64.88 82 ALA A N 1
ATOM 667 C CA . ALA A 1 82 ? -1.280 -4.922 -16.677 1.00 64.88 82 ALA A CA 1
ATOM 668 C C . ALA A 1 82 ? -1.740 -4.761 -15.219 1.00 64.88 82 ALA A C 1
ATOM 670 O O . ALA A 1 82 ? -0.958 -5.039 -14.307 1.00 64.88 82 ALA A O 1
ATOM 671 N N . PRO A 1 83 ? -2.991 -4.330 -14.971 1.00 68.88 83 PRO A N 1
ATOM 672 C CA . PRO A 1 83 ? -3.524 -4.224 -13.618 1.00 68.88 83 PRO A CA 1
ATOM 673 C C . PRO A 1 83 ? -3.367 -5.555 -12.858 1.00 68.88 83 PRO A C 1
ATOM 675 O O . PRO A 1 83 ? -3.730 -6.598 -13.408 1.00 68.88 83 PRO A O 1
ATOM 678 N N . PRO A 1 84 ? -2.858 -5.549 -11.611 1.00 70.75 84 PRO A N 1
ATOM 679 C CA . PRO A 1 84 ? -2.712 -6.769 -10.828 1.00 70.75 84 PRO A CA 1
ATOM 680 C C . PRO A 1 84 ? -4.046 -7.507 -10.672 1.00 70.75 84 PRO A C 1
ATOM 682 O O . PRO A 1 84 ? -5.076 -6.901 -10.370 1.00 70.75 84 PRO A O 1
ATOM 685 N N . THR A 1 85 ? -4.026 -8.829 -10.828 1.00 63.88 85 THR A N 1
ATOM 686 C CA . THR A 1 85 ? -5.167 -9.691 -10.496 1.00 63.88 85 THR A CA 1
ATOM 687 C C . THR A 1 85 ? -5.367 -9.739 -8.981 1.00 63.88 85 THR A C 1
ATOM 689 O O . THR A 1 85 ? -4.412 -9.980 -8.245 1.00 63.88 85 THR A O 1
ATOM 692 N N . GLY A 1 86 ? -6.597 -9.534 -8.501 1.00 64.69 86 GLY A N 1
ATOM 693 C CA . GLY A 1 86 ? -6.920 -9.526 -7.070 1.00 64.69 86 GLY A CA 1
ATOM 694 C C . GLY A 1 86 ? -7.862 -8.373 -6.702 1.00 64.69 86 GLY A C 1
ATOM 695 O O . GLY A 1 86 ? -8.787 -8.099 -7.470 1.00 64.69 86 GLY A O 1
ATOM 696 N N . PRO A 1 87 ? -7.660 -7.700 -5.549 1.00 65.88 87 PRO A N 1
ATOM 697 C CA . PRO A 1 87 ? -8.385 -6.478 -5.201 1.00 65.88 87 PRO A CA 1
ATOM 698 C C . PRO A 1 87 ? -8.343 -5.463 -6.341 1.00 65.88 87 PRO A C 1
ATOM 700 O O . PRO A 1 87 ? -7.333 -5.378 -7.047 1.00 65.88 87 PRO A O 1
ATOM 703 N N . ALA A 1 88 ? -9.431 -4.703 -6.504 1.00 75.56 88 ALA A N 1
ATOM 704 C CA . ALA A 1 88 ? -9.573 -3.731 -7.581 1.00 75.56 88 ALA A CA 1
ATOM 705 C C . ALA A 1 88 ? -8.350 -2.803 -7.633 1.00 75.56 88 ALA A C 1
ATOM 707 O O . ALA A 1 88 ? -8.080 -2.044 -6.701 1.00 75.56 88 ALA A O 1
ATOM 708 N N . ALA A 1 89 ? -7.597 -2.899 -8.726 1.00 86.19 89 ALA A N 1
ATOM 709 C CA . ALA A 1 89 ? -6.434 -2.068 -8.964 1.00 86.19 89 ALA A CA 1
ATOM 710 C C . ALA A 1 89 ? -6.852 -0.770 -9.657 1.00 86.19 89 ALA A C 1
ATOM 712 O O . ALA A 1 89 ? -7.587 -0.782 -10.644 1.00 86.19 89 ALA A O 1
ATOM 713 N N . THR A 1 90 ? -6.351 0.354 -9.158 1.00 91.38 90 THR A N 1
ATOM 714 C CA . THR A 1 90 ? -6.608 1.683 -9.715 1.00 91.38 90 THR A CA 1
ATOM 715 C C . THR A 1 90 ? -5.341 2.222 -10.364 1.00 91.38 90 THR A C 1
ATOM 717 O O . THR A 1 90 ? -4.272 2.212 -9.753 1.00 91.38 90 THR A O 1
ATOM 720 N N . ALA A 1 91 ? -5.448 2.698 -11.604 1.00 90.06 91 ALA A N 1
ATOM 721 C CA . ALA A 1 91 ? -4.334 3.341 -12.295 1.00 90.06 91 ALA A CA 1
ATOM 722 C C . ALA A 1 91 ? -3.965 4.669 -11.619 1.00 90.06 91 ALA A C 1
ATOM 724 O O . ALA A 1 91 ? -4.837 5.474 -11.280 1.00 90.06 91 ALA A O 1
ATOM 725 N N . VAL A 1 92 ? -2.667 4.927 -11.460 1.00 90.88 92 VAL A N 1
ATOM 726 C CA . VAL A 1 92 ? -2.173 6.240 -11.040 1.00 90.88 92 VAL A CA 1
ATOM 727 C C . VAL A 1 92 ? -2.148 7.147 -12.266 1.00 90.88 92 VAL A C 1
ATOM 729 O O . VAL A 1 92 ? -1.317 6.992 -13.153 1.00 90.88 92 VAL A O 1
ATOM 732 N N . THR A 1 93 ? -3.056 8.117 -12.324 1.00 87.94 93 THR A N 1
ATOM 733 C CA . THR A 1 93 ? -3.257 8.966 -13.514 1.00 87.94 93 THR A CA 1
ATOM 734 C C . THR A 1 93 ? -2.033 9.793 -13.908 1.00 87.94 93 THR A C 1
ATOM 736 O O . THR A 1 93 ? -1.895 10.168 -15.069 1.00 87.94 93 THR A O 1
ATOM 739 N N . THR A 1 94 ? -1.133 10.070 -12.964 1.00 86.69 94 THR A N 1
ATOM 740 C CA . THR A 1 94 ? 0.098 10.835 -13.194 1.00 86.69 94 THR A CA 1
ATOM 741 C C . THR A 1 94 ? 1.281 9.973 -13.639 1.00 86.69 94 THR A C 1
ATOM 743 O O . THR A 1 94 ? 2.291 10.527 -14.068 1.00 86.69 94 THR A O 1
ATOM 746 N N . LEU A 1 95 ? 1.183 8.639 -13.551 1.00 85.69 95 LEU A N 1
ATOM 747 C CA . LEU A 1 95 ? 2.284 7.708 -13.804 1.00 85.69 95 LEU A CA 1
ATOM 748 C C . LEU A 1 95 ? 1.819 6.526 -14.661 1.00 85.69 95 LEU A C 1
ATOM 750 O O . LEU A 1 95 ? 1.139 5.617 -14.188 1.00 85.69 95 LEU A O 1
ATOM 754 N N . SER A 1 96 ? 2.247 6.501 -15.924 1.00 83.31 96 SER A N 1
ATOM 755 C CA . SER A 1 96 ? 1.960 5.376 -16.820 1.00 83.31 96 SER A CA 1
ATOM 756 C C . SER A 1 96 ? 2.564 4.066 -16.295 1.00 83.31 96 SER A C 1
ATOM 758 O O . SER A 1 96 ? 3.699 4.044 -15.807 1.00 83.31 96 SER A O 1
ATOM 760 N N . GLY A 1 97 ? 1.793 2.978 -16.391 1.00 82.75 97 GLY A N 1
ATOM 761 C CA . GLY A 1 97 ? 2.194 1.640 -15.941 1.00 82.75 97 GLY A CA 1
ATOM 762 C C . GLY A 1 97 ? 2.276 1.469 -14.420 1.00 82.75 97 GLY A C 1
ATOM 763 O O . GLY A 1 97 ? 2.869 0.499 -13.954 1.00 82.75 97 GLY A O 1
ATOM 764 N N . VAL A 1 98 ? 1.729 2.407 -13.637 1.00 88.81 98 VAL A N 1
ATOM 765 C CA . VAL A 1 98 ? 1.664 2.307 -12.174 1.00 88.81 98 VAL A CA 1
ATOM 766 C C . VAL A 1 98 ? 0.218 2.145 -11.727 1.00 88.81 98 VAL A C 1
ATOM 768 O O . VAL A 1 98 ? -0.658 2.937 -12.077 1.00 88.81 98 VAL A O 1
ATOM 771 N N . PHE A 1 99 ? -0.015 1.135 -10.897 1.00 91.31 99 PHE A N 1
ATOM 772 C CA . PHE A 1 99 ? -1.314 0.831 -10.310 1.00 91.31 99 PHE A CA 1
ATOM 773 C C . PHE A 1 99 ? -1.191 0.746 -8.798 1.00 91.31 99 PHE A C 1
ATOM 775 O O . PHE A 1 99 ? -0.121 0.424 -8.276 1.00 91.31 99 PHE A O 1
ATOM 782 N N . TYR A 1 100 ? -2.292 0.990 -8.092 1.00 93.06 100 TYR A N 1
ATOM 783 C CA . TYR A 1 100 ? -2.383 0.650 -6.682 1.00 93.06 100 TYR A CA 1
ATOM 784 C C . TYR A 1 100 ? -3.602 -0.202 -6.359 1.00 93.06 100 TYR A C 1
ATOM 786 O O . TYR A 1 100 ? -4.679 -0.012 -6.920 1.00 93.06 100 TYR A O 1
ATOM 794 N N . GLN A 1 101 ? -3.413 -1.131 -5.432 1.00 93.00 101 GLN A N 1
ATOM 795 C CA . GLN A 1 101 ? -4.479 -1.887 -4.777 1.00 93.00 101 GLN A CA 1
ATOM 796 C C . GLN A 1 101 ? -4.671 -1.339 -3.366 1.00 93.00 101 GLN A C 1
ATOM 798 O O . GLN A 1 101 ? -3.700 -0.888 -2.757 1.00 93.00 101 GLN A O 1
ATOM 803 N N . GLU A 1 102 ? -5.902 -1.356 -2.860 1.00 92.31 102 GLU A N 1
ATOM 804 C CA . GLU A 1 102 ? -6.259 -0.770 -1.566 1.00 92.31 102 GLU A CA 1
ATOM 805 C C . GLU A 1 102 ? -6.965 -1.782 -0.658 1.00 92.31 102 GLU A C 1
ATOM 807 O O . GLU A 1 102 ? -7.784 -2.580 -1.115 1.00 92.31 102 GLU A O 1
ATOM 812 N N . TRP A 1 103 ? -6.659 -1.715 0.638 1.00 92.56 103 TRP A N 1
ATOM 813 C CA . TRP A 1 103 ? -7.278 -2.522 1.683 1.00 92.56 103 TRP A CA 1
ATOM 814 C C . TRP A 1 103 ? -7.625 -1.670 2.893 1.00 92.56 103 TRP A C 1
ATOM 816 O O . TRP A 1 103 ? -6.744 -1.033 3.469 1.00 92.56 103 TRP A O 1
ATOM 826 N N . ASP A 1 104 ? -8.863 -1.767 3.364 1.00 92.25 104 ASP A N 1
ATOM 827 C CA . ASP A 1 104 ? -9.230 -1.320 4.703 1.00 92.25 104 ASP A CA 1
ATOM 828 C C . ASP A 1 104 ? -9.062 -2.472 5.693 1.00 92.25 104 ASP A C 1
ATOM 830 O O . ASP A 1 104 ? -9.833 -3.434 5.690 1.00 92.25 104 ASP A O 1
ATOM 834 N N . PHE A 1 105 ? -8.044 -2.373 6.545 1.00 91.62 105 PHE A N 1
ATOM 835 C CA . PHE A 1 105 ? -7.648 -3.421 7.496 1.00 91.62 105 PHE A CA 1
ATOM 836 C C . PHE A 1 105 ? -7.779 -2.977 8.964 1.00 91.62 105 PHE A C 1
ATOM 838 O O . PHE A 1 105 ? -7.344 -3.665 9.889 1.00 91.62 105 PHE A O 1
ATOM 845 N N . GLY A 1 106 ? -8.389 -1.809 9.189 1.00 90.31 106 GLY A N 1
ATOM 846 C CA . GLY A 1 106 ? -8.828 -1.381 10.513 1.00 90.31 106 GLY A CA 1
ATOM 847 C C . GLY A 1 106 ? -9.969 -2.244 11.057 1.00 90.31 106 GLY A C 1
ATOM 848 O O . GLY A 1 106 ? -10.472 -3.118 10.372 1.00 90.31 106 GLY A O 1
ATOM 849 N N . THR A 1 107 ? -10.464 -1.972 12.263 1.00 89.56 107 THR A N 1
ATOM 850 C CA . THR A 1 107 ? -11.698 -2.617 12.768 1.00 89.56 107 THR A CA 1
ATOM 851 C C . THR A 1 107 ? -12.930 -2.253 11.939 1.00 89.56 107 THR A C 1
ATOM 853 O O . THR A 1 107 ? -13.884 -3.023 11.883 1.00 89.56 107 THR A O 1
ATOM 856 N N . VAL A 1 108 ? -12.915 -1.078 11.301 1.00 90.44 108 VAL A N 1
ATOM 857 C CA . VAL A 1 108 ? -13.993 -0.580 10.443 1.00 90.44 108 VAL A CA 1
ATOM 858 C C . VAL A 1 108 ? -13.424 0.021 9.161 1.00 90.44 108 VAL A C 1
ATOM 860 O O . VAL A 1 108 ? -12.315 0.563 9.163 1.00 90.44 108 VAL A O 1
ATOM 863 N N . GLN A 1 109 ? -14.203 -0.070 8.088 1.00 90.19 109 GLN A N 1
ATOM 864 C CA . GLN A 1 109 ? -13.917 0.501 6.778 1.00 90.19 109 GLN A CA 1
ATOM 865 C C . GLN A 1 109 ? -13.873 2.031 6.832 1.00 90.19 109 GLN A C 1
ATOM 867 O O . GLN A 1 109 ? -14.516 2.678 7.675 1.00 90.19 109 GLN A O 1
ATOM 872 N N . PHE A 1 110 ? -13.118 2.619 5.912 1.00 87.50 110 PHE A N 1
ATOM 873 C CA . PHE A 1 110 ? -13.064 4.057 5.740 1.00 87.50 110 PHE A CA 1
ATOM 874 C C . PHE A 1 110 ? -14.410 4.582 5.210 1.00 87.50 110 PHE A C 1
ATOM 876 O O . PHE A 1 110 ? -15.044 4.006 4.332 1.00 87.50 110 PHE A O 1
ATOM 883 N N . GLY A 1 111 ? -14.890 5.687 5.784 1.00 84.88 111 GLY A N 1
ATOM 884 C CA . GLY A 1 111 ? -16.077 6.405 5.301 1.00 84.88 111 GLY A CA 1
ATOM 885 C C . GLY A 1 111 ? -17.457 5.845 5.685 1.00 84.88 111 GLY A C 1
ATOM 886 O O . GLY A 1 111 ? -18.410 6.617 5.651 1.00 84.88 111 GLY A O 1
ATOM 887 N N . ASN A 1 112 ? -17.605 4.577 6.097 1.00 84.56 112 ASN A N 1
ATOM 888 C CA . ASN A 1 112 ? -18.942 3.983 6.316 1.00 84.56 112 ASN A CA 1
ATOM 889 C C . ASN A 1 112 ? -19.137 3.199 7.638 1.00 84.56 112 ASN A C 1
ATOM 891 O O . ASN A 1 112 ? -20.240 2.727 7.901 1.00 84.56 112 ASN A O 1
ATOM 895 N N . ASN A 1 113 ? -18.116 3.098 8.500 1.00 82.88 113 ASN A N 1
ATOM 896 C CA . ASN A 1 113 ? -18.149 2.395 9.800 1.00 82.88 113 ASN A CA 1
ATOM 897 C C . ASN A 1 113 ? -18.523 0.905 9.751 1.00 82.88 113 ASN A C 1
ATOM 899 O O . ASN A 1 113 ? -18.739 0.308 10.809 1.00 82.88 113 ASN A O 1
ATOM 903 N N . LEU A 1 114 ? -18.598 0.293 8.570 1.00 90.38 114 LEU A N 1
ATOM 904 C CA . LEU A 1 114 ? -18.853 -1.135 8.464 1.00 90.38 114 LEU A CA 1
ATOM 905 C C . LEU A 1 114 ? -17.640 -1.898 9.000 1.00 90.38 114 LEU A C 1
ATOM 907 O O . LEU A 1 114 ? -16.510 -1.505 8.699 1.00 90.38 114 LEU A O 1
ATOM 911 N N . PRO A 1 115 ? -17.829 -2.972 9.783 1.00 90.12 115 PRO A N 1
ATOM 912 C CA . PRO A 1 115 ? -16.720 -3.802 10.219 1.00 90.12 115 PRO A CA 1
ATOM 913 C C . PRO A 1 115 ? -15.921 -4.317 9.024 1.00 90.12 115 PRO A C 1
ATOM 915 O O . PRO A 1 115 ? -16.489 -4.682 7.991 1.00 90.12 115 PRO A O 1
ATOM 918 N N . THR A 1 116 ? -14.602 -4.373 9.165 1.00 90.50 116 THR A N 1
ATOM 919 C CA . THR A 1 116 ? -13.790 -5.143 8.219 1.00 90.50 116 THR A CA 1
ATOM 920 C C . THR A 1 116 ? -13.779 -6.616 8.642 1.00 90.50 116 THR A C 1
ATOM 922 O O . THR A 1 116 ? -14.112 -6.962 9.777 1.00 90.50 116 THR A O 1
ATOM 925 N N . GLY A 1 117 ? -13.369 -7.503 7.735 1.00 87.88 117 GLY A N 1
ATOM 926 C CA . GLY A 1 117 ? -13.067 -8.897 8.062 1.00 87.88 117 GLY A CA 1
ATOM 927 C C . GLY A 1 117 ? -11.652 -9.102 8.615 1.00 87.88 117 GLY A C 1
ATOM 928 O O . GLY A 1 117 ? -11.232 -10.244 8.768 1.00 87.88 117 GLY A O 1
ATOM 929 N N . CYS A 1 118 ? -10.886 -8.035 8.871 1.00 88.50 118 CYS A N 1
ATOM 930 C CA . CYS A 1 118 ? -9.479 -8.116 9.253 1.00 88.50 118 CYS A CA 1
ATOM 931 C C . CYS A 1 118 ? -9.326 -8.348 10.763 1.00 88.50 118 CYS A C 1
ATOM 933 O O . CYS A 1 118 ? -9.065 -7.422 11.530 1.00 88.50 118 CYS A O 1
ATOM 935 N N . ASN A 1 119 ? -9.497 -9.595 11.202 1.00 86.06 119 ASN A N 1
ATOM 936 C CA . ASN A 1 119 ? -9.477 -9.966 12.622 1.00 86.06 119 ASN A CA 1
ATOM 937 C C . ASN A 1 119 ? -8.393 -10.991 13.002 1.00 86.06 119 ASN A C 1
ATOM 939 O O . ASN A 1 119 ? -8.281 -11.347 14.175 1.00 86.06 119 ASN A O 1
ATOM 943 N N . ALA A 1 120 ? -7.599 -11.460 12.039 1.00 85.62 120 ALA A N 1
ATOM 944 C CA . ALA A 1 120 ? -6.546 -12.439 12.262 1.00 85.62 120 ALA A CA 1
ATOM 945 C C . ALA A 1 120 ? -5.403 -12.286 11.252 1.00 85.62 120 ALA A C 1
ATOM 947 O O . ALA A 1 120 ? -5.543 -11.684 10.187 1.00 85.62 120 ALA A O 1
ATOM 948 N N . LEU A 1 121 ? -4.267 -12.884 11.601 1.00 86.38 121 LEU A N 1
ATOM 949 C CA . LEU A 1 121 ? -3.146 -13.097 10.695 1.00 86.38 121 LEU A CA 1
ATOM 950 C C . LEU A 1 121 ? -3.546 -13.996 9.516 1.00 86.38 121 LEU A C 1
ATOM 952 O O . LEU A 1 121 ? -4.353 -14.910 9.668 1.00 86.38 121 LEU A O 1
ATOM 956 N N . ASN A 1 122 ? -2.897 -13.790 8.367 1.00 87.25 122 ASN A N 1
ATOM 957 C CA . ASN A 1 122 ? -2.961 -14.670 7.190 1.00 87.25 122 ASN A CA 1
ATOM 958 C C . ASN A 1 122 ? -4.350 -14.840 6.551 1.00 87.25 122 ASN A C 1
ATOM 960 O O . ASN A 1 122 ? -4.620 -15.844 5.894 1.00 87.25 122 ASN A O 1
ATOM 964 N N . ILE A 1 123 ? -5.227 -13.847 6.693 1.00 88.75 123 ILE A N 1
ATOM 965 C CA . ILE A 1 123 ? -6.466 -13.792 5.918 1.00 88.75 123 ILE A CA 1
ATOM 966 C C . ILE A 1 123 ? -6.118 -13.376 4.485 1.00 88.75 123 ILE A C 1
ATOM 968 O O . ILE A 1 123 ? -5.605 -12.281 4.273 1.00 88.75 123 ILE A O 1
ATOM 972 N N . ILE A 1 124 ? -6.435 -14.228 3.505 1.00 87.69 124 ILE A N 1
ATOM 973 C CA . ILE A 1 124 ? -6.081 -14.047 2.081 1.00 87.69 124 ILE A CA 1
ATOM 974 C C . ILE A 1 124 ? -6.506 -12.673 1.547 1.00 87.69 124 ILE A C 1
ATOM 976 O O . ILE A 1 124 ? -5.756 -12.032 0.818 1.00 87.69 124 ILE A O 1
ATOM 980 N N . ALA A 1 125 ? -7.680 -12.181 1.954 1.00 87.75 125 ALA A N 1
ATOM 981 C CA . ALA A 1 125 ? -8.185 -10.874 1.533 1.00 87.75 125 ALA A CA 1
ATOM 982 C C . ALA A 1 125 ? -7.295 -9.691 1.965 1.00 87.75 125 ALA A C 1
ATOM 984 O O . ALA A 1 125 ? -7.406 -8.626 1.370 1.00 87.75 125 ALA A O 1
ATOM 985 N N . TYR A 1 126 ? -6.418 -9.873 2.958 1.00 90.38 126 TYR A N 1
ATOM 986 C CA . TYR A 1 126 ? -5.500 -8.864 3.504 1.00 90.38 126 TYR A CA 1
ATOM 987 C C . TYR A 1 126 ? -4.025 -9.246 3.311 1.00 90.38 126 TYR A C 1
ATOM 989 O O . TYR A 1 126 ? -3.141 -8.734 4.005 1.00 90.38 126 TYR A O 1
ATOM 997 N N . GLN A 1 127 ? -3.751 -10.165 2.381 1.00 89.56 127 GLN A N 1
ATOM 998 C CA . GLN A 1 127 ? -2.396 -10.514 1.982 1.00 89.56 127 GLN A CA 1
ATOM 999 C C . GLN A 1 127 ? -1.980 -9.737 0.740 1.00 89.56 127 GLN A C 1
ATOM 1001 O O . GLN A 1 127 ? -2.648 -9.748 -0.293 1.00 89.56 127 GLN A O 1
ATOM 1006 N N . VAL A 1 128 ? -0.819 -9.106 0.840 1.00 87.25 128 VAL A N 1
ATOM 1007 C CA . VAL A 1 128 ? -0.103 -8.540 -0.294 1.00 87.25 128 VAL A CA 1
ATOM 1008 C C . VAL A 1 128 ? 0.862 -9.592 -0.818 1.00 87.25 128 VAL A C 1
ATOM 1010 O O . VAL A 1 128 ? 1.694 -10.109 -0.072 1.00 87.25 128 VAL A O 1
ATOM 1013 N N . THR A 1 129 ? 0.746 -9.889 -2.110 1.00 85.75 129 THR A N 1
ATOM 1014 C CA . THR A 1 129 ? 1.621 -10.831 -2.809 1.00 85.75 129 THR A CA 1
ATOM 1015 C C . THR A 1 129 ? 2.533 -10.063 -3.746 1.00 85.75 129 THR A C 1
ATOM 1017 O O . THR A 1 129 ? 2.059 -9.392 -4.660 1.00 85.75 129 THR A O 1
ATOM 1020 N N . ILE A 1 130 ? 3.840 -10.163 -3.520 1.00 85.00 130 ILE A N 1
ATOM 1021 C CA . ILE A 1 130 ? 4.856 -9.542 -4.368 1.00 85.00 130 ILE A CA 1
ATOM 1022 C C . ILE A 1 130 ? 5.663 -10.658 -5.042 1.00 85.00 130 ILE A C 1
ATOM 1024 O O . ILE A 1 130 ? 6.422 -11.351 -4.355 1.00 85.00 130 ILE A O 1
ATOM 1028 N N . PRO A 1 131 ? 5.526 -10.860 -6.362 1.00 81.62 131 PRO A N 1
ATOM 1029 C CA . PRO A 1 131 ? 6.338 -11.828 -7.088 1.00 81.62 131 PRO A CA 1
ATOM 1030 C C . PRO A 1 131 ? 7.807 -11.394 -7.105 1.00 81.62 131 PRO A C 1
ATOM 1032 O O . PRO A 1 131 ? 8.146 -10.256 -7.429 1.00 81.62 131 PRO A O 1
ATOM 1035 N N . VAL A 1 132 ? 8.704 -12.322 -6.774 1.00 78.12 132 VAL A N 1
ATOM 1036 C CA . VAL A 1 132 ? 10.146 -12.053 -6.691 1.00 78.12 132 VAL A CA 1
ATOM 1037 C C . VAL A 1 132 ? 10.750 -11.739 -8.062 1.00 78.12 132 VAL A C 1
ATOM 1039 O O . VAL A 1 132 ? 11.693 -10.952 -8.147 1.00 78.12 132 VAL A O 1
ATOM 1042 N N . SER A 1 133 ? 10.179 -12.288 -9.137 1.00 73.38 133 SER A N 1
ATOM 1043 C CA . SER A 1 133 ? 10.581 -11.985 -10.516 1.00 73.38 133 SER A CA 1
ATOM 1044 C C . SER A 1 133 ? 10.494 -10.490 -10.835 1.00 73.38 133 SER A C 1
ATOM 1046 O O . SER A 1 133 ? 11.397 -9.951 -11.465 1.00 73.38 133 SER A O 1
ATOM 1048 N N . GLU A 1 134 ? 9.469 -9.799 -10.333 1.00 73.44 134 GLU A N 1
ATOM 1049 C CA . GLU A 1 134 ? 9.259 -8.366 -10.583 1.00 73.44 134 GLU A CA 1
ATOM 1050 C C . GLU A 1 134 ? 10.234 -7.477 -9.798 1.00 73.44 134 GLU A C 1
ATOM 1052 O O . GLU A 1 134 ? 10.544 -6.362 -10.215 1.00 73.44 134 GLU A O 1
ATOM 1057 N N . ILE A 1 135 ? 10.741 -7.955 -8.656 1.00 75.75 135 ILE A N 1
ATOM 1058 C CA . ILE A 1 135 ? 11.685 -7.205 -7.811 1.00 75.75 135 ILE A CA 1
ATOM 1059 C C . ILE A 1 135 ? 13.056 -7.111 -8.486 1.00 75.75 135 ILE A C 1
ATOM 1061 O O . ILE A 1 135 ? 13.691 -6.055 -8.456 1.00 75.75 135 ILE A O 1
ATOM 1065 N N . PHE A 1 136 ? 13.520 -8.223 -9.060 1.00 73.00 136 PHE A N 1
ATOM 1066 C CA . PHE A 1 136 ? 14.874 -8.352 -9.602 1.00 73.00 136 PHE A CA 1
ATOM 1067 C C . PHE A 1 136 ? 14.973 -8.053 -11.101 1.00 73.00 136 PHE A C 1
ATOM 1069 O O . PHE A 1 136 ? 16.077 -8.031 -11.643 1.00 73.00 136 PHE A O 1
ATOM 1076 N N . TRP A 1 137 ? 13.848 -7.805 -11.772 1.00 67.81 137 TRP A N 1
ATOM 1077 C CA . TRP A 1 137 ? 13.842 -7.453 -13.185 1.00 67.81 137 TRP A CA 1
ATOM 1078 C C . TRP A 1 137 ? 14.265 -5.995 -13.420 1.00 67.81 137 TRP A C 1
ATOM 1080 O O . TRP A 1 137 ? 13.700 -5.057 -12.841 1.00 67.81 137 TRP A O 1
ATOM 1090 N N . ASP A 1 138 ? 15.237 -5.801 -14.314 1.00 63.41 138 ASP A N 1
ATOM 1091 C CA . ASP A 1 138 ? 15.622 -4.493 -14.844 1.00 63.41 138 ASP A CA 1
ATOM 1092 C C . ASP A 1 138 ? 14.865 -4.186 -16.129 1.00 63.41 138 ASP A C 1
ATOM 1094 O O . ASP A 1 138 ? 14.916 -4.998 -17.058 1.00 63.41 138 ASP A O 1
ATOM 1098 N N . PRO A 1 139 ? 14.242 -3.003 -16.258 1.00 55.06 139 PRO A N 1
ATOM 1099 C CA . PRO A 1 139 ? 13.671 -2.614 -17.522 1.00 55.06 139 PRO A CA 1
ATOM 1100 C C . PRO A 1 139 ? 14.817 -2.316 -18.489 1.00 55.06 139 PRO A C 1
ATOM 1102 O O . PRO A 1 139 ? 15.863 -1.808 -18.069 1.00 55.06 139 PRO A O 1
ATOM 1105 N N . PRO A 1 140 ? 14.640 -2.569 -19.792 1.00 53.09 140 PRO A N 1
ATOM 1106 C CA . PRO A 1 140 ? 15.563 -2.061 -20.793 1.00 53.09 140 PRO A CA 1
ATOM 1107 C C . PRO A 1 140 ? 15.764 -0.547 -20.604 1.00 53.09 140 PRO A C 1
ATOM 1109 O O . PRO A 1 140 ? 14.815 0.233 -20.677 1.00 53.09 140 PRO A O 1
ATOM 1112 N N . ILE A 1 141 ? 16.999 -0.122 -20.331 1.00 41.16 141 ILE A N 1
ATOM 1113 C CA . ILE A 1 141 ? 17.332 1.297 -20.165 1.00 41.16 141 ILE A CA 1
ATOM 1114 C C . ILE A 1 141 ? 17.294 1.949 -21.553 1.00 41.16 141 ILE A C 1
ATOM 1116 O O . ILE A 1 141 ? 18.045 1.551 -22.440 1.00 41.16 141 ILE A O 1
ATOM 1120 N N . GLY A 1 142 ? 16.414 2.939 -21.743 1.00 41.22 142 GLY A N 1
ATOM 1121 C CA . GLY A 1 142 ? 16.301 3.710 -22.991 1.00 41.22 142 GLY A CA 1
ATOM 1122 C C . GLY A 1 142 ? 14.917 3.714 -23.645 1.00 41.22 142 GLY A C 1
ATOM 1123 O O . GLY A 1 142 ? 14.715 4.443 -24.613 1.00 41.22 142 GLY A O 1
ATOM 1124 N N . VAL A 1 143 ? 13.945 2.964 -23.116 1.00 39.34 143 VAL A N 1
ATOM 1125 C CA . VAL A 1 143 ? 12.535 3.123 -23.502 1.00 39.34 143 VAL A CA 1
ATOM 1126 C C . VAL A 1 143 ? 11.853 4.124 -22.571 1.00 39.34 143 VAL A C 1
ATOM 1128 O O . VAL A 1 143 ? 12.100 4.143 -21.366 1.00 39.34 143 VAL A O 1
ATOM 1131 N N . SER A 1 144 ? 10.992 4.981 -23.124 1.00 40.16 144 SER A N 1
ATOM 1132 C CA . SER A 1 144 ? 10.092 5.821 -22.328 1.00 40.16 144 SER A CA 1
ATOM 1133 C C . SER A 1 144 ? 9.360 4.971 -21.283 1.00 40.16 144 SER A C 1
ATOM 1135 O O . SER A 1 144 ? 8.991 3.836 -21.583 1.00 40.16 144 SER A O 1
ATOM 1137 N N . ILE A 1 145 ? 9.086 5.546 -20.108 1.00 46.22 145 ILE A N 1
ATOM 1138 C CA . ILE A 1 145 ? 8.488 4.937 -18.896 1.00 46.22 145 ILE A CA 1
ATOM 1139 C C . ILE A 1 145 ? 7.173 4.131 -19.129 1.00 46.22 145 ILE A C 1
ATOM 1141 O O . ILE A 1 145 ? 6.679 3.479 -18.215 1.00 46.22 145 ILE A O 1
ATOM 1145 N N . GLY A 1 146 ? 6.620 4.105 -20.347 1.00 39.88 146 GLY A N 1
ATOM 1146 C CA . GLY A 1 146 ? 5.469 3.291 -20.766 1.00 39.88 146 GLY A CA 1
ATOM 1147 C C . GLY A 1 146 ? 5.778 2.005 -21.556 1.00 39.88 146 GLY A C 1
ATOM 1148 O O . GLY A 1 146 ? 4.852 1.434 -22.120 1.00 39.88 146 GLY A O 1
ATOM 1149 N N . GLY A 1 147 ? 7.033 1.555 -21.650 1.00 33.84 147 GLY A N 1
ATOM 1150 C CA . GLY A 1 147 ? 7.424 0.378 -22.441 1.00 33.84 147 GLY A CA 1
ATOM 1151 C C . GLY A 1 147 ? 7.783 -0.847 -21.602 1.00 33.84 147 GLY A C 1
ATOM 1152 O O . GLY A 1 147 ? 8.934 -1.274 -21.615 1.00 33.84 147 GLY A O 1
ATOM 1153 N N . TYR A 1 148 ? 6.827 -1.411 -20.866 1.00 42.97 148 TYR A N 1
ATOM 1154 C CA . TYR A 1 148 ? 6.990 -2.754 -20.305 1.00 42.97 148 TYR A CA 1
ATOM 1155 C C . TYR A 1 148 ? 6.850 -3.797 -21.418 1.00 42.97 148 TYR A C 1
ATOM 1157 O O . TYR A 1 148 ? 5.847 -3.804 -22.126 1.00 42.97 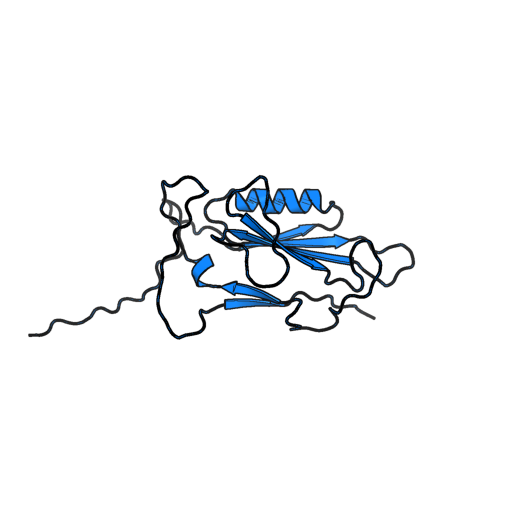148 TYR A O 1
ATOM 1165 N N . VAL A 1 149 ? 7.838 -4.681 -21.567 1.00 41.56 149 VAL A N 1
ATOM 1166 C CA . VAL A 1 149 ? 7.740 -5.865 -22.432 1.00 41.56 149 VAL A CA 1
ATOM 1167 C C . VAL A 1 149 ? 7.956 -7.082 -21.545 1.00 41.56 149 VAL A C 1
ATOM 1169 O O . VAL A 1 149 ? 9.039 -7.249 -20.984 1.00 41.56 149 VAL A O 1
ATOM 1172 N N . GLU A 1 150 ? 6.916 -7.899 -21.380 1.00 37.97 150 GLU A N 1
ATOM 1173 C CA . GLU A 1 150 ? 6.998 -9.148 -20.624 1.00 37.97 150 GLU A CA 1
ATOM 1174 C C . GLU A 1 150 ? 8.045 -10.075 -21.256 1.00 37.97 150 GLU A C 1
ATOM 1176 O O . GLU A 1 150 ? 8.004 -10.362 -22.455 1.00 37.97 150 GLU A O 1
ATOM 1181 N N . GLN A 1 151 ? 8.986 -10.576 -20.454 1.00 37.94 151 GLN A N 1
ATOM 1182 C CA . GLN A 1 151 ? 9.779 -11.736 -20.846 1.00 37.94 151 GLN A CA 1
ATOM 1183 C C . GLN A 1 151 ? 9.047 -12.992 -20.385 1.00 37.94 151 GLN A C 1
ATOM 1185 O O . GLN A 1 151 ? 8.969 -13.276 -19.191 1.00 37.94 151 GLN A O 1
ATOM 1190 N N . SER A 1 152 ? 8.531 -13.768 -21.339 1.00 38.94 152 SER A N 1
ATOM 1191 C CA . SER A 1 152 ? 7.956 -15.078 -21.055 1.00 38.94 152 SER A CA 1
ATOM 1192 C C . SER A 1 152 ? 9.066 -16.039 -20.614 1.00 38.94 152 SER A C 1
ATOM 1194 O O . SER A 1 152 ? 9.795 -16.582 -21.447 1.00 38.94 152 SER A O 1
ATOM 1196 N N . GLN A 1 153 ? 9.207 -16.273 -19.312 1.00 42.94 153 GLN A N 1
ATOM 1197 C CA . GLN A 1 153 ? 9.952 -17.428 -18.818 1.00 42.94 153 GLN A CA 1
ATOM 1198 C C . GLN A 1 153 ? 8.960 -18.534 -18.465 1.00 42.94 153 GLN A C 1
ATOM 1200 O O . GLN A 1 153 ? 8.228 -18.465 -17.483 1.00 42.94 153 GLN A O 1
ATOM 1205 N N . ALA A 1 154 ? 8.925 -19.561 -19.311 1.00 45.34 154 ALA A N 1
ATOM 1206 C CA . ALA A 1 154 ? 8.194 -20.786 -19.048 1.00 45.34 154 ALA A CA 1
ATOM 1207 C C . ALA A 1 154 ? 8.910 -21.581 -17.948 1.00 45.34 154 ALA A C 1
ATOM 1209 O O . ALA A 1 154 ? 9.914 -22.227 -18.236 1.00 45.34 154 ALA A O 1
ATOM 1210 N N . GLN A 1 155 ? 8.392 -21.576 -16.715 1.00 43.44 155 GLN A N 1
ATOM 1211 C CA . GLN A 1 155 ? 8.685 -22.625 -15.731 1.00 43.44 155 GLN A CA 1
ATOM 1212 C C . GLN A 1 155 ? 7.446 -22.966 -14.887 1.00 43.44 155 GLN A C 1
ATOM 1214 O O . GLN A 1 155 ? 6.815 -22.105 -14.284 1.00 43.44 155 GLN A O 1
ATOM 1219 N N . LEU A 1 156 ? 7.129 -24.264 -14.844 1.00 41.88 156 LEU A N 1
ATOM 1220 C CA . LEU A 1 156 ? 6.091 -24.935 -14.043 1.00 41.88 156 LEU A CA 1
ATOM 1221 C C . LEU A 1 156 ? 6.470 -25.011 -12.548 1.00 41.88 156 LEU A C 1
ATOM 1223 O O . LEU A 1 156 ? 6.405 -26.065 -11.922 1.00 41.88 156 LEU A O 1
ATOM 1227 N N . GLN A 1 157 ? 6.895 -23.896 -11.966 1.00 50.16 157 GLN A N 1
ATOM 1228 C CA . GLN A 1 157 ? 7.135 -23.768 -10.534 1.00 50.16 157 GLN A CA 1
ATOM 1229 C C . GLN A 1 157 ? 6.502 -22.457 -10.092 1.00 50.16 157 GLN A C 1
ATOM 1231 O O . GLN A 1 157 ? 6.731 -21.439 -10.741 1.00 50.16 157 GLN A O 1
ATOM 1236 N N . LEU A 1 158 ? 5.680 -22.483 -9.032 1.00 55.72 158 LEU A N 1
ATOM 1237 C CA . LEU A 1 158 ? 5.108 -21.255 -8.477 1.00 55.72 158 LEU A CA 1
ATOM 1238 C C . LEU A 1 158 ? 6.266 -20.275 -8.253 1.00 55.72 158 LEU A C 1
ATOM 1240 O O . LEU A 1 158 ? 7.189 -20.621 -7.502 1.00 55.72 158 LEU A O 1
ATOM 1244 N N . PRO A 1 159 ? 6.280 -19.120 -8.942 1.00 63.44 159 PRO A N 1
ATOM 1245 C CA . PRO A 1 159 ? 7.380 -18.190 -8.809 1.00 63.44 159 PRO A CA 1
ATOM 1246 C C . PRO A 1 159 ? 7.494 -17.807 -7.330 1.00 63.44 159 PRO A C 1
ATOM 1248 O O . PRO A 1 159 ? 6.469 -17.652 -6.655 1.00 63.44 159 PRO A O 1
ATOM 1251 N N . PRO A 1 160 ? 8.718 -17.695 -6.789 1.00 73.81 160 PRO A N 1
ATOM 1252 C CA . PRO A 1 160 ? 8.889 -17.285 -5.407 1.00 73.81 160 PRO A CA 1
ATOM 1253 C C . PRO A 1 160 ? 8.182 -15.945 -5.184 1.00 73.81 160 PRO A C 1
ATOM 1255 O O . PRO A 1 160 ? 8.225 -15.053 -6.033 1.00 73.81 160 PRO A O 1
ATOM 1258 N N . GLN A 1 161 ? 7.510 -15.815 -4.043 1.00 82.69 161 GLN A N 1
ATOM 1259 C CA . GLN A 1 161 ? 6.707 -14.646 -3.703 1.00 82.69 161 GLN A CA 1
ATOM 1260 C C . GLN A 1 161 ? 6.973 -14.216 -2.265 1.00 82.69 161 GLN A C 1
ATOM 1262 O O . GLN A 1 161 ? 7.175 -15.048 -1.378 1.00 82.69 161 GLN A O 1
ATOM 1267 N N . ILE A 1 162 ? 6.948 -12.908 -2.039 1.00 84.12 162 ILE A N 1
ATOM 1268 C CA . ILE A 1 162 ? 6.903 -12.323 -0.705 1.00 84.12 162 ILE A CA 1
ATOM 1269 C C . ILE A 1 162 ? 5.429 -12.137 -0.354 1.00 84.12 162 ILE A C 1
ATOM 1271 O O . ILE A 1 162 ? 4.700 -11.452 -1.071 1.00 84.12 162 ILE A O 1
ATOM 1275 N N . LEU A 1 163 ? 5.002 -12.753 0.748 1.00 86.62 163 LEU A N 1
ATOM 1276 C CA . LEU A 1 163 ? 3.667 -12.580 1.310 1.00 86.62 163 LEU A CA 1
ATOM 1277 C C . LEU A 1 163 ? 3.749 -11.661 2.523 1.00 86.62 163 LEU A C 1
ATOM 1279 O O . LEU A 1 163 ? 4.429 -11.971 3.501 1.00 86.62 163 LEU A O 1
ATOM 1283 N N . LEU A 1 164 ? 3.039 -10.539 2.461 1.00 87.38 164 LEU A N 1
ATOM 1284 C CA . LEU A 1 164 ? 2.879 -9.624 3.584 1.00 87.38 164 LEU A CA 1
ATOM 1285 C C . LEU A 1 164 ? 1.441 -9.726 4.085 1.00 87.38 164 LEU A C 1
ATOM 1287 O O . LEU A 1 164 ? 0.502 -9.418 3.355 1.00 87.38 164 LEU A O 1
ATOM 1291 N N . SER A 1 165 ? 1.268 -10.149 5.334 1.00 87.25 165 SER A N 1
ATOM 1292 C CA . SER A 1 165 ? -0.038 -10.165 5.997 1.00 87.25 165 SER A CA 1
ATOM 1293 C C . SER A 1 165 ? -0.265 -8.833 6.704 1.00 87.25 165 SER A C 1
ATOM 1295 O O . SER A 1 165 ? 0.470 -8.495 7.634 1.00 87.25 165 SER A O 1
ATOM 1297 N N . ILE A 1 166 ? -1.286 -8.086 6.282 1.00 88.19 166 ILE A N 1
ATOM 1298 C CA . ILE A 1 166 ? -1.655 -6.807 6.889 1.00 88.19 166 ILE A CA 1
ATOM 1299 C C . ILE A 1 166 ? -2.770 -7.062 7.902 1.00 88.19 166 ILE A C 1
ATOM 1301 O O . ILE A 1 166 ? -3.831 -7.568 7.549 1.00 88.19 166 ILE A O 1
ATOM 1305 N N . TYR A 1 167 ? -2.527 -6.739 9.171 1.00 84.75 167 TYR A N 1
ATOM 1306 C CA . TYR A 1 167 ? -3.509 -6.928 10.234 1.00 84.75 167 TYR A CA 1
ATOM 1307 C C . TYR A 1 167 ? -3.306 -5.929 11.371 1.00 84.75 167 TYR A C 1
ATOM 1309 O O . TYR A 1 167 ? -2.196 -5.460 11.622 1.00 84.75 167 TYR A O 1
ATOM 1317 N N . MET A 1 168 ? -4.392 -5.608 12.073 1.00 81.56 168 MET A N 1
ATOM 1318 C CA . MET A 1 168 ? -4.339 -4.840 13.313 1.00 81.56 168 MET A CA 1
ATOM 1319 C C . MET A 1 168 ? -4.291 -5.788 14.514 1.00 81.56 168 MET A C 1
ATOM 1321 O O . MET A 1 168 ? -5.119 -6.689 14.638 1.00 81.56 168 MET A O 1
ATOM 1325 N N . ILE A 1 169 ? -3.377 -5.527 15.451 1.00 68.94 169 ILE A N 1
ATOM 1326 C CA . ILE A 1 169 ? -3.449 -6.081 16.807 1.00 68.94 169 ILE A CA 1
ATOM 1327 C C . ILE A 1 169 ? -4.217 -5.085 17.675 1.00 68.94 169 ILE A C 1
ATOM 1329 O O . ILE A 1 169 ? -3.719 -4.001 17.977 1.00 68.94 169 ILE A O 1
ATOM 1333 N N . SER A 1 170 ? -5.435 -5.442 18.079 1.00 63.34 170 SER A N 1
ATOM 1334 C CA . SER A 1 170 ? -6.160 -4.688 19.100 1.00 63.34 170 SER A CA 1
ATOM 1335 C C . SER A 1 170 ? -5.743 -5.194 20.477 1.00 63.34 170 SER A C 1
ATOM 1337 O O . SER A 1 170 ? -6.127 -6.297 20.866 1.00 63.34 170 SER A O 1
ATOM 1339 N N . ASN A 1 171 ? -4.998 -4.386 21.233 1.00 54.38 171 ASN A N 1
ATOM 1340 C CA . ASN A 1 171 ? -4.846 -4.618 22.669 1.00 54.38 171 ASN A CA 1
ATOM 1341 C C . ASN A 1 171 ? -6.204 -4.339 23.327 1.00 54.38 171 ASN A C 1
ATOM 1343 O O . ASN A 1 171 ? -6.729 -3.230 23.199 1.00 54.38 171 ASN A O 1
ATOM 1347 N N . LYS A 1 172 ? -6.799 -5.376 23.920 1.00 52.66 172 LYS A N 1
ATOM 1348 C CA . LYS A 1 172 ? -7.989 -5.251 24.767 1.00 52.66 172 LYS A CA 1
ATOM 1349 C C . LYS A 1 172 ? -7.621 -4.630 26.106 1.00 52.66 172 LYS A C 1
ATOM 1351 O O . LYS A 1 172 ? -6.499 -4.915 26.578 1.00 52.66 172 LYS A O 1
#

Foldseek 3Di:
DDDDDPPDDPADPFDAPPVRHHDDAEEEAEDEPDDPVVLVVVQVVQVVPQLHAKYKYKYWYDDDVPDLWTKIKIKIKGQALDADPAADWDDDPVAARIIIHMDTATQAYPPPRHGDPQDDWPDVNQKDKAFPCRNRDHDPPPDDRNDDDDDDDDDPDDGDIDIDGDHDDRDD